Protein AF-A0A379S9V8-F1 (afdb_monomer_lite)

Foldseek 3Di:
DCVVCVPVDLVVCCVPVVDDSVRVVVVVVVLLVLLDPVHAAEDEDEDVQQPDPCSVVSVVVVVVSLVNSVQPPDDNYYYHHDDDDPPPPD

Structure (mmCIF, N/CA/C/O backbone):
data_AF-A0A379S9V8-F1
#
_entry.id   AF-A0A379S9V8-F1
#
loop_
_atom_site.group_PDB
_atom_site.id
_atom_site.type_symbol
_atom_site.label_atom_id
_atom_site.label_alt_id
_atom_site.label_comp_id
_atom_site.label_asym_id
_atom_site.label_entity_id
_atom_site.label_seq_id
_atom_site.pdbx_PDB_ins_code
_atom_site.Cartn_x
_atom_site.Cartn_y
_atom_site.Cartn_z
_atom_site.occupancy
_atom_site.B_iso_or_equiv
_atom_site.auth_seq_id
_atom_site.auth_comp_id
_atom_site.auth_asym_id
_atom_site.auth_atom_id
_atom_site.pdbx_PDB_model_num
ATOM 1 N N . MET A 1 1 ? -13.727 10.396 -2.638 1.00 88.12 1 MET A N 1
ATOM 2 C CA . MET A 1 1 ? -12.865 9.208 -2.423 1.00 88.12 1 MET A CA 1
ATOM 3 C C . MET A 1 1 ? -13.632 7.897 -2.596 1.00 88.12 1 MET A C 1
ATOM 5 O O . MET A 1 1 ? -13.281 7.158 -3.500 1.00 88.12 1 MET A O 1
ATOM 9 N N . LYS A 1 2 ? -14.702 7.635 -1.823 1.00 96.06 2 LYS A N 1
ATOM 10 C CA . LYS A 1 2 ? -15.471 6.369 -1.866 1.00 96.06 2 LYS A CA 1
ATOM 11 C C . LYS A 1 2 ? -15.876 5.907 -3.278 1.00 96.06 2 LYS A C 1
ATOM 13 O O . LYS A 1 2 ? -15.574 4.784 -3.650 1.00 96.06 2 LYS A O 1
ATOM 18 N N . GLN A 1 3 ? -16.468 6.790 -4.088 1.00 98.00 3 GLN A N 1
ATOM 19 C CA . GLN A 1 3 ? -16.868 6.466 -5.467 1.00 98.00 3 GLN A CA 1
ATOM 20 C C . GLN A 1 3 ? -15.684 6.125 -6.385 1.00 98.00 3 GLN A C 1
ATOM 22 O O . GLN A 1 3 ? -15.807 5.287 -7.264 1.00 98.00 3 GLN A O 1
ATOM 27 N N . HIS A 1 4 ? -14.524 6.760 -6.196 1.00 97.62 4 HIS A N 1
ATOM 28 C CA . HIS A 1 4 ? -13.356 6.490 -7.037 1.00 97.62 4 HIS A CA 1
ATOM 29 C C . HIS A 1 4 ? -12.796 5.085 -6.787 1.00 97.62 4 HIS A C 1
ATOM 31 O O . HIS A 1 4 ? -12.354 4.421 -7.721 1.00 97.62 4 HIS A O 1
ATOM 37 N N . VAL A 1 5 ? -12.825 4.636 -5.526 1.00 97.69 5 VAL A N 1
ATOM 38 C CA . VAL A 1 5 ? -12.244 3.350 -5.132 1.00 97.69 5 VAL A CA 1
ATOM 39 C C . VAL A 1 5 ? -13.225 2.173 -5.195 1.00 97.69 5 VAL A C 1
ATOM 41 O O . VAL A 1 5 ? -12.797 1.033 -5.063 1.00 97.69 5 VAL A O 1
ATOM 44 N N . SER A 1 6 ? -14.518 2.407 -5.451 1.00 98.19 6 SER A N 1
ATOM 45 C CA . SER A 1 6 ? -15.541 1.344 -5.459 1.00 98.19 6 SER A CA 1
ATOM 46 C C . SER A 1 6 ? -15.317 0.271 -6.528 1.00 98.19 6 SER A C 1
ATOM 48 O O . SER A 1 6 ? -15.816 -0.841 -6.399 1.00 98.19 6 SER A O 1
ATOM 50 N N . ARG A 1 7 ? -14.556 0.595 -7.577 1.00 98.44 7 ARG A N 1
ATOM 51 C CA . ARG A 1 7 ? -14.189 -0.323 -8.662 1.00 98.44 7 ARG A CA 1
ATOM 52 C C . ARG A 1 7 ? -13.090 -1.332 -8.298 1.00 98.44 7 ARG A C 1
ATOM 54 O O . ARG A 1 7 ? -12.884 -2.274 -9.052 1.00 98.44 7 ARG A O 1
ATOM 61 N N . TYR A 1 8 ? -12.374 -1.145 -7.187 1.00 98.25 8 TYR A N 1
ATOM 62 C CA . TYR A 1 8 ? -11.283 -2.034 -6.766 1.00 98.25 8 TYR A CA 1
ATOM 63 C C . TYR A 1 8 ? -11.812 -3.143 -5.853 1.00 98.25 8 TYR A C 1
ATOM 65 O O . TYR A 1 8 ? -11.544 -3.167 -4.653 1.00 98.25 8 TYR A O 1
ATOM 73 N N . THR A 1 9 ? -12.621 -4.036 -6.422 1.00 98.50 9 THR A N 1
ATOM 74 C CA . THR A 1 9 ? -13.126 -5.208 -5.698 1.00 98.50 9 THR A CA 1
ATOM 75 C C . THR A 1 9 ? -12.016 -6.253 -5.525 1.00 98.50 9 THR A C 1
ATOM 77 O O . THR A 1 9 ? -11.071 -6.268 -6.316 1.00 98.50 9 THR A O 1
ATOM 80 N N . PRO A 1 10 ? -12.120 -7.166 -4.542 1.00 98.50 10 PRO A N 1
ATOM 81 C CA . PRO A 1 10 ? -11.144 -8.243 -4.388 1.00 98.50 10 PRO A CA 1
ATOM 82 C C . PRO A 1 10 ? -10.974 -9.112 -5.651 1.00 98.50 10 PRO A C 1
ATOM 84 O O . PRO A 1 10 ? -9.866 -9.551 -5.928 1.00 98.50 10 PRO A O 1
ATOM 87 N N . ASP A 1 11 ? -12.029 -9.297 -6.455 1.00 98.62 11 ASP A N 1
ATOM 88 C CA . ASP A 1 11 ? -11.950 -10.007 -7.746 1.00 98.62 11 ASP A CA 1
ATOM 89 C C . ASP A 1 11 ? -11.123 -9.239 -8.790 1.00 98.62 11 ASP A C 1
ATOM 91 O O . ASP A 1 11 ? -10.315 -9.820 -9.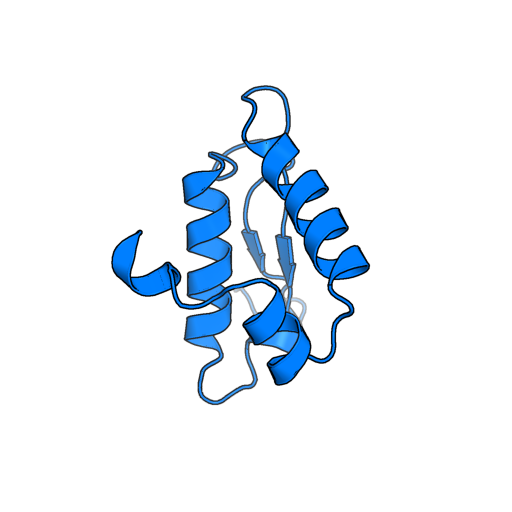510 1.00 98.62 11 ASP A O 1
ATOM 95 N N . VAL A 1 12 ? -11.279 -7.910 -8.853 1.00 98.69 12 VAL A N 1
ATOM 96 C CA . VAL A 1 12 ? -10.459 -7.056 -9.729 1.00 98.69 12 VAL A CA 1
ATOM 97 C C . VAL A 1 12 ? -8.995 -7.085 -9.292 1.00 98.69 12 VAL A C 1
ATOM 99 O O . VAL A 1 12 ? -8.104 -7.115 -10.140 1.00 98.69 12 VAL A O 1
ATOM 102 N N . VAL A 1 13 ? -8.740 -7.088 -7.981 1.00 98.56 13 VAL A N 1
ATOM 103 C CA . VAL A 1 13 ? -7.384 -7.179 -7.424 1.00 98.56 13 VAL A CA 1
ATOM 104 C C . VAL A 1 13 ? -6.736 -8.514 -7.779 1.00 98.56 13 VAL A C 1
ATOM 106 O O . VAL A 1 13 ? -5.622 -8.507 -8.290 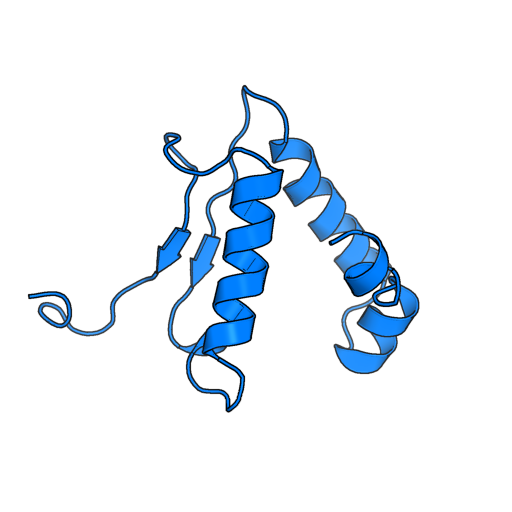1.00 98.56 13 VAL A O 1
ATOM 109 N N . GLU A 1 14 ? -7.422 -9.638 -7.572 1.00 98.69 14 GLU A N 1
ATOM 110 C CA . GLU A 1 14 ? -6.900 -10.965 -7.925 1.00 98.69 14 GLU A CA 1
ATOM 111 C C . GLU A 1 14 ? -6.596 -11.065 -9.426 1.00 98.69 14 GLU A C 1
ATOM 113 O O . GLU A 1 14 ? -5.501 -11.472 -9.809 1.00 98.69 14 GLU A O 1
ATOM 118 N N . ASN A 1 15 ? -7.507 -10.586 -10.279 1.00 98.62 15 ASN A N 1
ATOM 119 C CA . ASN A 1 15 ? -7.329 -10.616 -11.730 1.00 98.62 15 ASN A CA 1
ATOM 120 C C . ASN A 1 15 ? -6.149 -9.757 -12.230 1.00 98.62 15 ASN A C 1
ATOM 122 O O . ASN A 1 15 ? -5.479 -10.136 -13.186 1.00 98.62 15 ASN A O 1
ATOM 126 N N . ILE A 1 16 ? -5.900 -8.587 -11.628 1.00 98.62 16 ILE A N 1
ATOM 127 C CA . ILE A 1 16 ? -4.845 -7.661 -12.087 1.00 98.62 16 ILE A CA 1
ATOM 128 C C . ILE A 1 16 ? -3.497 -7.955 -11.420 1.00 98.62 16 ILE A C 1
ATOM 130 O O . ILE A 1 16 ? -2.459 -7.897 -12.076 1.00 98.62 16 ILE A O 1
ATOM 134 N N . CYS A 1 17 ? -3.495 -8.213 -10.113 1.00 98.12 17 CYS A N 1
ATOM 135 C CA . CYS A 1 17 ? -2.275 -8.356 -9.320 1.00 98.12 17 CYS A CA 1
ATOM 136 C C . CYS A 1 17 ? -1.799 -9.808 -9.213 1.00 98.12 17 CYS A C 1
ATOM 138 O O . CYS A 1 17 ? -0.645 -10.031 -8.855 1.00 98.12 17 CYS A O 1
ATOM 140 N N . GLY A 1 18 ? -2.669 -10.787 -9.479 1.00 98.50 18 GLY A N 1
ATOM 141 C CA . GLY A 1 18 ? -2.374 -12.212 -9.314 1.00 98.50 18 GLY A CA 1
ATOM 142 C C . GLY A 1 18 ? -2.333 -12.684 -7.857 1.00 98.50 18 GLY A C 1
ATOM 143 O O . GLY A 1 18 ? -2.107 -13.866 -7.611 1.00 98.50 18 GLY A O 1
ATOM 144 N N . THR A 1 19 ? -2.543 -11.792 -6.884 1.00 98.19 19 THR A N 1
ATOM 145 C CA . THR A 1 19 ? -2.617 -12.150 -5.463 1.00 98.19 19 THR A CA 1
ATOM 146 C C . THR A 1 19 ? -3.914 -12.913 -5.195 1.00 98.19 19 THR A C 1
ATOM 148 O O . THR A 1 19 ? -4.981 -12.342 -5.440 1.00 98.19 19 THR A O 1
ATOM 151 N N . PRO A 1 20 ? -3.860 -14.138 -4.641 1.00 98.56 20 PRO A N 1
ATOM 152 C CA . PRO A 1 20 ? -5.061 -14.876 -4.278 1.00 98.56 20 PRO A CA 1
ATOM 153 C C . PRO A 1 20 ? -5.971 -14.064 -3.354 1.00 98.56 20 PRO A C 1
ATOM 155 O O . PRO A 1 20 ? -5.507 -13.409 -2.414 1.00 98.56 20 PRO A O 1
ATOM 158 N N . LYS A 1 21 ? -7.286 -14.138 -3.575 1.00 98.50 21 LYS A N 1
ATOM 159 C CA . LYS A 1 21 ? -8.290 -13.370 -2.823 1.00 98.50 21 LYS A CA 1
ATOM 160 C C . LYS A 1 21 ? -8.172 -13.564 -1.310 1.00 98.50 21 LYS A C 1
ATOM 162 O O . LYS A 1 21 ? -8.307 -12.604 -0.555 1.00 98.50 21 LYS A O 1
ATOM 167 N N . ALA A 1 22 ? -7.893 -14.792 -0.872 1.00 98.44 22 ALA A N 1
ATOM 168 C CA . ALA A 1 22 ? -7.711 -15.123 0.540 1.00 98.44 22 ALA A CA 1
ATOM 169 C C . ALA A 1 22 ? -6.510 -14.386 1.160 1.00 98.44 22 ALA A C 1
ATOM 171 O O . ALA A 1 22 ? -6.628 -13.825 2.249 1.00 98.44 22 ALA A O 1
ATOM 172 N N . ASP A 1 23 ? -5.386 -14.322 0.443 1.00 98.75 23 ASP A N 1
ATOM 173 C CA . ASP A 1 23 ? -4.185 -13.623 0.904 1.00 98.75 23 ASP A CA 1
ATOM 174 C C . ASP A 1 23 ? -4.411 -12.109 0.943 1.00 98.75 23 ASP A C 1
ATOM 176 O O . ASP A 1 23 ? -4.040 -11.444 1.912 1.00 98.75 23 ASP A O 1
ATOM 180 N N . PHE A 1 24 ? -5.081 -11.563 -0.077 1.00 98.69 24 PHE A N 1
ATOM 181 C CA . PHE A 1 24 ? -5.451 -10.150 -0.111 1.00 98.69 24 PHE A CA 1
ATOM 182 C C . PHE A 1 24 ? -6.345 -9.764 1.075 1.00 98.69 24 PHE A C 1
ATOM 184 O O . PHE A 1 24 ? -6.047 -8.797 1.778 1.00 98.69 24 PHE A O 1
ATOM 191 N N . LEU A 1 25 ? -7.405 -10.536 1.338 1.00 98.69 25 LEU A N 1
ATOM 192 C CA . LEU A 1 25 ? -8.320 -10.278 2.452 1.00 98.69 25 LEU A CA 1
ATOM 193 C C . LEU A 1 25 ? -7.605 -10.351 3.805 1.00 98.69 25 LEU A C 1
ATOM 195 O O . LEU A 1 25 ? -7.800 -9.465 4.634 1.00 98.69 25 LEU A O 1
ATOM 199 N N . LYS A 1 26 ? -6.705 -11.321 3.992 1.00 98.69 26 LYS A N 1
ATOM 200 C CA . LYS A 1 26 ? -5.896 -11.441 5.212 1.00 98.69 26 LYS A CA 1
ATOM 201 C C . LYS A 1 26 ? -5.024 -10.206 5.460 1.00 98.69 26 LYS A C 1
ATOM 203 O O . LYS A 1 26 ? -4.935 -9.715 6.584 1.00 98.69 26 LYS A O 1
ATOM 208 N N . VAL A 1 27 ? -4.394 -9.669 4.414 1.00 98.38 27 VAL A N 1
ATOM 209 C CA . VAL A 1 27 ? -3.610 -8.427 4.518 1.00 98.38 27 VAL A CA 1
ATOM 210 C C . VAL A 1 27 ? -4.514 -7.230 4.827 1.00 98.38 27 VAL A C 1
ATOM 212 O O . VAL A 1 27 ? -4.161 -6.400 5.668 1.00 98.38 27 VAL A O 1
ATOM 215 N N . CYS A 1 28 ? -5.689 -7.142 4.194 1.00 98.44 28 CYS A N 1
ATOM 216 C CA . CYS A 1 28 ? -6.670 -6.099 4.493 1.00 98.44 28 CYS A CA 1
ATOM 217 C C . CYS A 1 28 ? -7.124 -6.132 5.955 1.00 98.44 28 CYS A C 1
ATOM 219 O O . CYS A 1 28 ? -7.199 -5.071 6.570 1.00 98.44 28 CYS A O 1
ATOM 221 N N . GLU A 1 29 ? -7.388 -7.313 6.516 1.00 98.44 29 GLU A N 1
ATOM 222 C CA . GLU A 1 29 ? -7.758 -7.488 7.924 1.00 98.44 29 GLU A CA 1
ATOM 223 C C . GLU A 1 29 ? -6.663 -6.960 8.859 1.00 98.44 29 GLU A C 1
ATOM 225 O O . GLU A 1 29 ? -6.935 -6.096 9.693 1.00 98.44 29 GLU A O 1
ATOM 230 N N . TYR A 1 30 ? -5.408 -7.380 8.664 1.00 98.12 30 TYR A N 1
ATOM 231 C CA . TYR A 1 30 ? -4.287 -6.927 9.497 1.00 98.12 30 TYR A CA 1
ATOM 232 C C . TYR A 1 30 ? -4.060 -5.417 9.445 1.00 98.12 30 TYR A C 1
ATOM 234 O O . TYR A 1 30 ? -3.803 -4.794 10.474 1.00 98.12 30 TYR A O 1
ATOM 242 N N . ILE A 1 31 ? -4.176 -4.810 8.263 1.00 98.00 31 ILE A N 1
ATOM 243 C CA . ILE A 1 31 ? -4.046 -3.358 8.115 1.00 98.00 31 ILE A CA 1
ATOM 244 C C . ILE A 1 31 ? -5.251 -2.646 8.750 1.00 98.00 31 ILE A C 1
ATOM 246 O O . ILE A 1 31 ? -5.087 -1.638 9.434 1.00 98.00 31 ILE A O 1
ATOM 250 N N . ALA A 1 32 ? -6.467 -3.164 8.560 1.00 98.00 32 ALA A N 1
ATOM 251 C CA . ALA A 1 32 ? -7.682 -2.559 9.099 1.00 98.00 32 ALA A CA 1
ATOM 252 C C . ALA A 1 32 ? -7.712 -2.570 10.635 1.00 98.00 32 ALA A C 1
ATOM 254 O O . ALA A 1 32 ? -8.218 -1.621 11.241 1.00 98.00 32 ALA A O 1
ATOM 255 N N . GLU A 1 33 ? -7.130 -3.585 11.282 1.00 97.94 33 GLU A N 1
ATOM 256 C CA . GLU A 1 33 ? -6.987 -3.628 12.741 1.00 97.94 33 GLU A CA 1
ATOM 257 C C . GLU A 1 33 ? -6.223 -2.430 13.318 1.00 97.94 33 GLU A C 1
ATOM 259 O O . GLU A 1 33 ? -6.440 -2.072 14.478 1.00 97.94 33 GLU A O 1
ATOM 264 N N . THR A 1 34 ? -5.356 -1.782 12.535 1.00 98.12 34 THR A N 1
ATOM 265 C CA . THR A 1 34 ? -4.603 -0.603 12.989 1.00 98.12 34 THR A CA 1
ATOM 266 C C . THR A 1 34 ? -5.375 0.703 12.826 1.00 98.12 34 THR A C 1
ATOM 268 O O . THR A 1 34 ? -4.797 1.768 12.970 1.00 98.12 34 THR A O 1
ATOM 271 N N . SER A 1 35 ? -6.668 0.652 12.505 1.00 97.38 35 SER A N 1
ATOM 272 C CA . SER A 1 35 ? -7.557 1.820 12.606 1.00 97.38 35 SER A CA 1
ATOM 273 C C . SER A 1 35 ? -7.907 2.174 14.058 1.00 97.38 35 SER A C 1
ATOM 275 O O . SER A 1 35 ? -8.466 3.238 14.335 1.00 97.38 35 SER A O 1
ATOM 277 N N . ARG A 1 36 ? -7.612 1.273 15.003 1.00 96.31 36 ARG A N 1
ATOM 278 C CA . ARG A 1 36 ? -7.813 1.504 16.435 1.00 96.31 36 ARG A CA 1
ATOM 279 C C . ARG A 1 36 ? -6.726 2.421 16.982 1.00 96.31 36 ARG A C 1
ATOM 281 O O . ARG A 1 36 ? -5.562 2.280 16.640 1.00 96.31 36 ARG A O 1
ATOM 288 N N . LYS A 1 37 ? -7.095 3.298 17.918 1.00 91.50 37 LYS A N 1
ATOM 289 C CA . LYS A 1 37 ? -6.189 4.306 18.503 1.00 91.50 37 LYS A CA 1
ATOM 290 C C . LYS A 1 37 ? -4.967 3.724 19.232 1.00 91.50 37 LYS A C 1
ATOM 292 O O . LYS A 1 37 ? -4.002 4.446 19.446 1.00 91.50 37 LYS A O 1
ATOM 297 N N . ASP A 1 38 ? -5.040 2.465 19.658 1.00 95.62 38 ASP A N 1
ATOM 298 C CA . ASP A 1 38 ? -4.013 1.745 20.421 1.00 95.62 38 ASP A CA 1
ATOM 299 C C . ASP A 1 38 ? -3.084 0.886 19.547 1.00 95.62 38 ASP A C 1
ATOM 301 O O . ASP A 1 38 ? -2.159 0.260 20.063 1.00 95.62 38 ASP A O 1
ATOM 305 N N . LYS A 1 39 ? -3.330 0.826 18.235 1.00 97.62 39 LYS A N 1
ATOM 306 C CA . LYS A 1 39 ? -2.546 0.048 17.275 1.00 97.62 39 LYS A CA 1
ATOM 307 C C . LYS A 1 39 ? -2.037 0.957 16.168 1.00 97.62 39 LYS A C 1
ATOM 309 O O . LYS A 1 39 ? -2.710 1.898 15.772 1.00 97.62 39 LYS A O 1
ATOM 314 N N . THR A 1 40 ? -0.866 0.640 15.632 1.00 97.44 40 THR A N 1
ATOM 315 C CA . THR A 1 40 ? -0.280 1.372 14.507 1.00 97.44 40 THR A CA 1
ATOM 316 C C . THR A 1 40 ? 0.263 0.409 13.459 1.00 97.44 40 THR A C 1
ATOM 318 O O . THR A 1 40 ? 0.738 -0.678 13.786 1.00 97.44 40 THR A O 1
ATOM 321 N N . ALA A 1 41 ? 0.177 0.802 12.187 1.00 97.62 41 ALA A N 1
ATOM 322 C CA . ALA A 1 41 ? 0.913 0.168 11.095 1.00 97.62 41 ALA A CA 1
ATOM 323 C C . ALA A 1 41 ? 1.987 1.122 10.577 1.00 97.62 41 ALA A C 1
ATOM 325 O O . ALA A 1 41 ? 1.739 2.322 10.423 1.00 97.62 41 ALA A O 1
ATOM 326 N N . SER A 1 42 ? 3.147 0.574 10.227 1.00 97.94 42 SER A N 1
ATOM 327 C CA . SER A 1 42 ? 4.210 1.306 9.548 1.00 97.94 42 SER A CA 1
ATOM 328 C C . SER A 1 42 ? 4.496 0.689 8.188 1.00 97.94 42 SER A C 1
ATOM 330 O O . SER A 1 42 ? 4.699 -0.520 8.081 1.00 97.94 42 SER A O 1
ATOM 332 N N . PHE A 1 43 ? 4.542 1.522 7.150 1.00 98.06 43 PHE A N 1
ATOM 333 C CA . PHE A 1 43 ? 4.913 1.079 5.809 1.00 98.06 43 PHE A CA 1
ATOM 334 C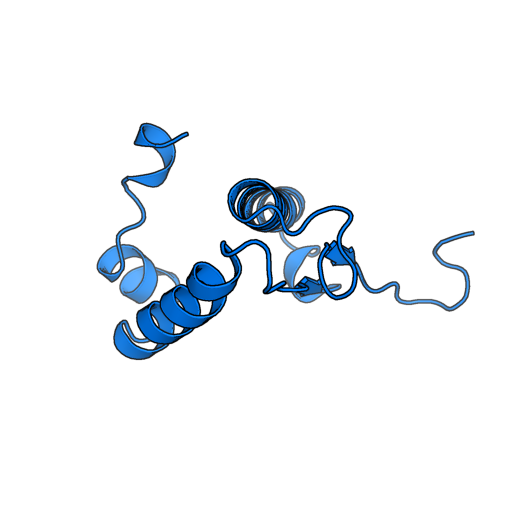 C . PHE A 1 43 ? 6.381 1.376 5.541 1.00 98.06 43 PHE A C 1
ATOM 336 O O . PHE A 1 43 ? 6.796 2.534 5.576 1.00 98.06 43 PHE A O 1
ATOM 343 N N . LEU A 1 44 ? 7.147 0.331 5.234 1.00 98.31 44 LEU A N 1
ATOM 344 C CA . LEU A 1 44 ? 8.549 0.413 4.841 1.00 98.31 44 LEU A CA 1
ATOM 345 C C . LEU A 1 44 ? 8.638 0.149 3.338 1.00 98.31 44 LEU A C 1
ATOM 347 O O . LEU A 1 44 ? 8.256 -0.924 2.875 1.00 98.31 44 LEU A O 1
ATOM 351 N N . TYR A 1 45 ? 9.124 1.121 2.570 1.00 98.12 45 TYR A N 1
ATOM 352 C CA . TYR A 1 45 ? 9.263 0.972 1.119 1.00 98.12 45 TYR A CA 1
ATOM 353 C C . TYR A 1 45 ? 10.495 1.708 0.590 1.00 98.12 45 TYR A C 1
ATOM 355 O O . TYR A 1 45 ? 11.006 2.622 1.231 1.00 98.12 45 TYR A O 1
ATOM 363 N N . ALA A 1 46 ? 10.951 1.318 -0.600 1.00 97.19 46 ALA A N 1
ATOM 364 C CA . ALA A 1 46 ? 12.027 1.982 -1.333 1.00 97.19 46 ALA A CA 1
ATOM 365 C C . ALA A 1 46 ? 11.755 1.903 -2.848 1.00 97.19 46 ALA A C 1
ATOM 367 O O . ALA A 1 46 ? 10.710 2.350 -3.322 1.00 97.19 46 ALA A O 1
ATOM 368 N N . LEU A 1 47 ? 12.667 1.295 -3.612 1.00 97.00 47 LEU A N 1
ATOM 369 C CA . LEU A 1 47 ? 12.648 1.294 -5.078 1.00 97.00 47 LEU A CA 1
ATOM 370 C C . LEU A 1 47 ? 11.472 0.532 -5.695 1.00 97.00 47 LEU A C 1
ATOM 372 O O . LEU A 1 47 ? 10.978 0.927 -6.750 1.00 97.00 47 LEU A O 1
ATOM 376 N N . GLY A 1 48 ? 10.979 -0.508 -5.012 1.00 96.19 48 GLY A N 1
ATOM 377 C CA . GLY A 1 48 ? 9.909 -1.371 -5.523 1.00 96.19 48 GLY A CA 1
ATOM 378 C C . GLY A 1 48 ? 8.628 -0.626 -5.910 1.00 96.19 48 GLY A C 1
ATOM 379 O O . GLY A 1 48 ? 7.871 -1.113 -6.746 1.00 96.19 48 GLY A O 1
ATOM 380 N N . TRP A 1 49 ? 8.395 0.568 -5.352 1.00 96.88 49 TRP A N 1
ATOM 381 C CA . TRP A 1 49 ? 7.233 1.401 -5.673 1.00 96.88 49 TRP A CA 1
ATOM 382 C C . TRP A 1 49 ? 7.560 2.645 -6.497 1.00 96.88 49 TRP A C 1
ATOM 384 O O . TRP A 1 49 ? 6.651 3.181 -7.130 1.00 96.88 49 TRP A O 1
ATOM 394 N N . THR A 1 50 ? 8.809 3.116 -6.502 1.00 94.88 50 THR A N 1
ATOM 395 C CA . THR A 1 50 ? 9.179 4.415 -7.090 1.00 94.88 50 THR A CA 1
ATOM 396 C C . THR A 1 50 ? 9.541 4.321 -8.569 1.00 94.88 50 THR A C 1
ATOM 398 O O . THR A 1 50 ? 9.268 5.259 -9.312 1.00 94.88 50 THR A O 1
ATOM 401 N N . GLN A 1 51 ? 10.122 3.205 -9.016 1.00 96.94 51 GLN A N 1
ATOM 402 C CA . GLN A 1 51 ? 10.673 3.053 -10.369 1.00 96.94 51 GLN A CA 1
ATOM 403 C C . GLN A 1 51 ? 9.643 2.524 -11.379 1.00 96.94 51 GLN A C 1
ATOM 405 O O . GLN A 1 51 ? 9.894 1.582 -12.122 1.00 96.94 51 GLN A O 1
ATOM 410 N N . HIS A 1 52 ? 8.471 3.158 -11.404 1.00 97.50 52 HIS A N 1
ATOM 411 C CA . HIS A 1 52 ? 7.382 2.879 -12.344 1.00 97.50 52 HIS A CA 1
ATOM 412 C C . HIS A 1 52 ? 6.863 4.197 -12.920 1.00 97.50 52 HIS A C 1
ATOM 414 O O . HIS A 1 52 ? 6.951 5.231 -12.257 1.00 97.50 52 HIS A O 1
ATOM 420 N N . SER A 1 53 ? 6.248 4.180 -14.106 1.00 98.19 53 SER A N 1
ATOM 421 C CA . SER A 1 53 ? 5.651 5.390 -14.712 1.00 98.19 53 SER A CA 1
ATOM 422 C C . SER A 1 53 ? 4.598 6.057 -13.813 1.00 98.19 53 SER A C 1
ATOM 424 O O . SER A 1 53 ? 4.397 7.267 -13.863 1.00 98.19 53 SER A O 1
ATOM 426 N N . ILE A 1 54 ? 3.968 5.270 -12.940 1.00 97.69 54 ILE A N 1
ATOM 427 C CA . ILE A 1 54 ? 3.007 5.712 -11.927 1.00 97.69 54 ILE A CA 1
ATOM 428 C C . ILE A 1 54 ? 3.581 5.669 -10.500 1.00 97.69 54 ILE A C 1
ATOM 430 O O . ILE A 1 54 ? 2.821 5.621 -9.537 1.00 97.69 54 ILE A O 1
ATOM 434 N N . GLY A 1 55 ? 4.905 5.687 -10.318 1.00 97.62 55 GLY A N 1
ATOM 435 C CA . GLY A 1 55 ? 5.536 5.457 -9.012 1.00 97.62 55 GLY A CA 1
ATOM 436 C C . GLY A 1 55 ? 5.084 6.431 -7.918 1.00 97.62 55 GLY A C 1
ATOM 437 O O . GLY A 1 55 ? 4.776 6.029 -6.797 1.00 97.62 55 GLY A O 1
ATOM 438 N N . ALA A 1 56 ? 4.901 7.708 -8.263 1.00 98.06 56 ALA A N 1
ATOM 439 C CA . ALA A 1 56 ? 4.323 8.691 -7.346 1.00 98.06 56 ALA A CA 1
ATOM 440 C C . ALA A 1 56 ? 2.896 8.310 -6.891 1.00 98.06 56 ALA A C 1
ATOM 442 O O . ALA A 1 56 ? 2.510 8.574 -5.753 1.00 98.06 56 ALA A O 1
ATOM 443 N N . GLN A 1 57 ? 2.111 7.661 -7.755 1.00 98.06 57 GLN A N 1
ATOM 444 C CA . GLN A 1 57 ? 0.742 7.226 -7.462 1.00 98.06 57 GLN A CA 1
ATOM 445 C C . GLN A 1 57 ? 0.692 6.038 -6.505 1.00 98.06 57 GLN A C 1
ATOM 447 O O . GLN A 1 57 ? -0.175 5.999 -5.628 1.00 98.06 57 GLN A O 1
ATOM 452 N N . ASN A 1 58 ? 1.657 5.124 -6.613 1.00 98.06 58 ASN A N 1
ATOM 453 C CA . ASN A 1 58 ? 1.820 4.033 -5.653 1.00 98.06 58 ASN A CA 1
ATOM 454 C C . ASN A 1 58 ? 2.014 4.599 -4.239 1.00 98.06 58 ASN A C 1
ATOM 456 O O . ASN A 1 58 ? 1.300 4.230 -3.306 1.00 98.06 58 ASN A O 1
ATOM 460 N N . ILE A 1 59 ? 2.902 5.590 -4.105 1.00 98.19 59 ILE A N 1
ATOM 461 C CA . ILE A 1 59 ? 3.188 6.249 -2.824 1.00 98.19 59 ILE A CA 1
ATOM 462 C C . ILE A 1 59 ? 1.968 7.026 -2.316 1.00 98.19 59 ILE A C 1
ATOM 464 O O . ILE A 1 59 ? 1.627 6.912 -1.138 1.00 98.19 59 ILE A O 1
ATOM 468 N N . ARG A 1 60 ? 1.264 7.771 -3.188 1.00 98.31 60 ARG A N 1
ATOM 469 C CA . ARG A 1 60 ? 0.026 8.475 -2.800 1.00 98.31 60 ARG A CA 1
ATOM 470 C C . ARG A 1 60 ? -1.015 7.522 -2.224 1.00 98.31 60 ARG A C 1
ATOM 472 O 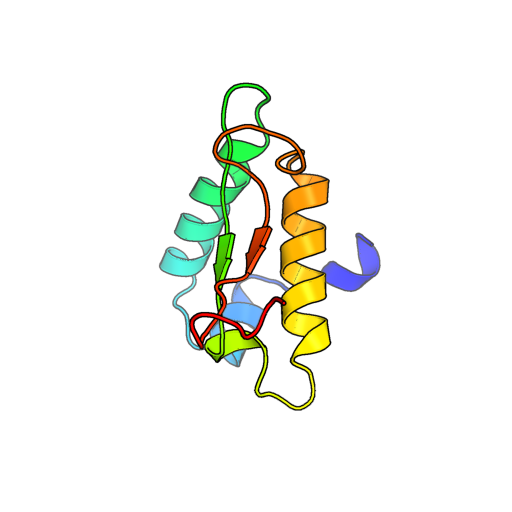O . ARG A 1 60 ? -1.638 7.854 -1.221 1.00 98.31 60 ARG A O 1
ATOM 479 N N . THR A 1 61 ? -1.192 6.353 -2.834 1.00 98.25 61 THR A N 1
ATOM 480 C CA . THR A 1 61 ? -2.198 5.374 -2.400 1.00 98.25 61 THR A CA 1
ATOM 481 C C . THR A 1 61 ? -1.908 4.873 -0.985 1.00 98.25 61 THR A C 1
ATOM 483 O O . THR A 1 61 ? -2.795 4.897 -0.134 1.00 98.25 61 THR A O 1
ATOM 486 N N . MET A 1 62 ? -0.658 4.509 -0.689 1.00 98.12 62 MET A N 1
ATOM 487 C CA . MET A 1 62 ? -0.275 4.089 0.661 1.00 98.12 62 MET A CA 1
ATOM 488 C C . MET A 1 62 ? -0.352 5.245 1.676 1.00 98.12 62 MET A C 1
ATOM 490 O O . MET A 1 62 ? -0.852 5.049 2.784 1.00 98.12 62 MET A O 1
ATOM 494 N N . ALA A 1 63 ? 0.034 6.469 1.299 1.00 98.25 63 ALA A N 1
ATOM 495 C CA . ALA A 1 63 ? -0.118 7.633 2.175 1.00 98.25 63 ALA A CA 1
ATOM 496 C C . ALA A 1 63 ? -1.595 7.900 2.530 1.00 98.25 63 ALA A C 1
ATOM 498 O O . ALA A 1 63 ? -1.912 8.199 3.680 1.00 98.25 63 ALA A O 1
ATOM 499 N N . MET A 1 64 ? -2.514 7.736 1.570 1.00 98.44 64 MET A N 1
ATOM 500 C CA . MET A 1 64 ? -3.956 7.835 1.820 1.00 98.44 64 MET A CA 1
ATOM 501 C C . MET A 1 64 ? -4.444 6.768 2.808 1.00 98.44 64 MET A C 1
ATOM 503 O O . MET A 1 64 ? -5.254 7.089 3.674 1.00 98.44 64 MET A O 1
ATOM 507 N N . ILE A 1 65 ? -3.936 5.533 2.723 1.00 98.12 65 ILE A N 1
ATOM 508 C CA . ILE A 1 65 ? -4.251 4.466 3.687 1.00 98.12 65 ILE A CA 1
ATOM 509 C C . ILE A 1 65 ? -3.802 4.873 5.098 1.00 98.12 65 ILE A C 1
ATOM 511 O O . ILE A 1 65 ? -4.607 4.832 6.024 1.00 98.12 65 ILE A O 1
ATOM 515 N N . GLN A 1 66 ? -2.565 5.350 5.265 1.00 98.38 66 GLN A N 1
ATOM 516 C CA . GLN A 1 66 ? -2.058 5.767 6.580 1.00 98.38 66 GLN A CA 1
ATOM 517 C C . GLN A 1 66 ? -2.852 6.926 7.196 1.00 98.38 66 GLN A C 1
ATOM 519 O O . GLN A 1 66 ? -3.042 6.959 8.412 1.00 98.38 66 GLN A O 1
ATOM 524 N N . LEU A 1 67 ? -3.346 7.855 6.372 1.00 98.19 67 LEU A N 1
ATOM 525 C CA . LEU A 1 67 ? -4.227 8.934 6.823 1.00 98.19 67 LEU A CA 1
ATOM 526 C C . LEU A 1 67 ? -5.604 8.416 7.249 1.00 98.19 67 LEU A C 1
ATOM 528 O O . LEU A 1 67 ? -6.114 8.838 8.282 1.00 98.19 67 LEU A O 1
ATOM 532 N N . LEU A 1 68 ? -6.193 7.491 6.485 1.00 98.00 68 LEU A N 1
ATOM 533 C CA . LEU A 1 68 ? -7.483 6.882 6.822 1.00 98.00 68 LEU A CA 1
ATOM 534 C C . LEU A 1 68 ? -7.428 6.081 8.128 1.00 98.00 68 LEU A C 1
ATOM 536 O O . LEU A 1 68 ? -8.406 6.068 8.869 1.00 98.00 68 LEU A O 1
ATOM 540 N N . LEU A 1 69 ? -6.293 5.438 8.408 1.00 97.88 69 LEU A N 1
ATOM 541 C CA . LEU A 1 69 ? -6.078 4.652 9.625 1.00 97.88 69 LEU A CA 1
ATOM 542 C C . LEU A 1 69 ? -5.629 5.498 10.825 1.00 97.88 69 LEU A C 1
ATOM 544 O O . LEU A 1 69 ? -5.591 4.988 11.936 1.00 97.88 69 LEU A O 1
ATOM 548 N N . GLY A 1 70 ? -5.284 6.776 10.630 1.00 97.81 70 GLY A N 1
ATOM 549 C CA . GLY A 1 70 ? -4.766 7.627 11.708 1.00 97.81 70 GLY A CA 1
ATOM 550 C C . GLY A 1 70 ? -3.348 7.263 12.168 1.00 97.81 70 GLY A C 1
ATOM 551 O O . GLY A 1 70 ? -2.945 7.628 13.267 1.00 97.81 70 GLY A O 1
ATOM 552 N N . ASN A 1 71 ? -2.568 6.575 11.328 1.00 98.06 71 ASN A N 1
ATOM 553 C CA . ASN A 1 71 ? -1.222 6.097 11.665 1.00 98.06 71 ASN A CA 1
ATOM 554 C C . ASN A 1 71 ? -0.126 7.172 11.517 1.00 98.06 71 ASN A C 1
ATOM 556 O O . ASN A 1 71 ? 1.028 6.944 11.886 1.00 98.06 71 ASN A O 1
ATOM 560 N N . MET A 1 72 ? -0.439 8.328 10.926 1.00 97.81 72 MET A N 1
ATOM 561 C CA . MET A 1 72 ? 0.529 9.405 10.700 1.00 97.81 72 MET A CA 1
ATOM 562 C C . MET A 1 72 ? 0.821 10.176 11.991 1.00 97.81 72 MET A C 1
ATOM 564 O O . MET A 1 72 ? -0.097 10.596 12.685 1.00 97.81 72 MET A O 1
ATOM 568 N N . GLY A 1 73 ? 2.106 10.398 12.290 1.00 96.50 73 GLY A N 1
ATOM 569 C CA . GLY A 1 73 ? 2.543 11.112 13.500 1.00 96.50 73 GLY A CA 1
ATOM 570 C C . GLY A 1 73 ? 2.583 10.256 14.772 1.00 96.50 73 GLY A C 1
ATOM 571 O O . GLY A 1 73 ? 2.927 10.767 15.833 1.00 96.50 73 GLY A O 1
ATOM 572 N N . MET A 1 74 ? 2.272 8.962 14.669 1.00 97.12 74 MET A N 1
ATOM 573 C CA . MET A 1 74 ? 2.254 8.028 15.795 1.00 97.12 74 MET A CA 1
ATOM 574 C C . MET A 1 74 ? 3.561 7.233 15.902 1.00 97.12 74 MET A C 1
ATOM 576 O O . MET A 1 74 ? 4.165 6.864 14.891 1.00 97.12 74 MET A O 1
ATOM 580 N N . ALA A 1 75 ? 3.969 6.899 17.129 1.00 96.88 75 ALA A N 1
ATOM 581 C CA . ALA A 1 75 ? 5.056 5.949 17.360 1.00 96.88 75 ALA A CA 1
ATOM 582 C C . ALA A 1 75 ? 4.689 4.562 16.793 1.00 96.88 75 ALA A C 1
ATOM 584 O O . ALA A 1 75 ? 3.567 4.084 16.961 1.00 96.88 75 ALA A O 1
ATOM 585 N N . GLY A 1 76 ? 5.624 3.933 16.074 1.00 95.94 76 GLY A N 1
ATOM 586 C CA . GLY A 1 76 ? 5.370 2.678 15.351 1.00 95.94 76 GLY A CA 1
ATOM 587 C C . GLY A 1 76 ? 4.480 2.821 14.107 1.00 95.94 76 GLY A C 1
ATOM 588 O O . GLY A 1 76 ? 4.184 1.820 13.463 1.00 95.94 76 GLY A O 1
ATOM 589 N N . GLY A 1 77 ? 4.058 4.042 13.758 1.00 97.00 77 GLY A N 1
ATOM 590 C CA . GLY A 1 77 ? 3.220 4.334 12.599 1.00 97.00 77 GLY A CA 1
ATOM 591 C C . GLY A 1 77 ? 3.991 4.882 11.394 1.00 97.00 77 GLY A C 1
ATOM 592 O O . GLY A 1 77 ? 5.177 4.610 11.186 1.00 97.00 77 GLY A O 1
ATOM 593 N N . GLY A 1 78 ? 3.301 5.702 10.603 1.00 97.00 78 GLY A N 1
ATOM 594 C CA . GLY A 1 78 ? 3.901 6.545 9.573 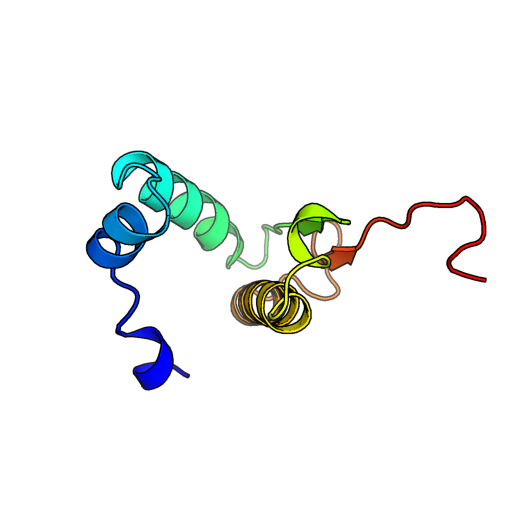1.00 97.00 78 GLY A CA 1
ATOM 595 C C . GLY A 1 78 ? 4.346 5.841 8.290 1.00 97.00 78 GLY A C 1
ATOM 596 O O . GLY A 1 78 ? 4.006 4.693 8.000 1.00 97.00 78 GLY A O 1
ATOM 597 N N . VAL A 1 79 ? 5.080 6.601 7.483 1.00 97.31 79 VAL A N 1
ATOM 598 C CA . VAL A 1 79 ? 5.580 6.196 6.171 1.00 97.31 79 VAL A CA 1
ATOM 599 C C . VAL A 1 79 ? 7.099 6.248 6.191 1.00 97.31 79 VAL A C 1
ATOM 601 O O . VAL A 1 79 ? 7.704 7.314 6.066 1.00 97.31 79 VAL A O 1
ATOM 604 N N . ASN A 1 80 ? 7.718 5.082 6.312 1.00 97.50 80 ASN A N 1
ATOM 605 C CA . ASN A 1 80 ? 9.162 4.928 6.323 1.00 97.50 80 ASN A CA 1
ATOM 606 C C . ASN A 1 80 ? 9.664 4.712 4.892 1.00 97.50 80 ASN A C 1
ATOM 608 O O . ASN A 1 80 ? 9.905 3.589 4.449 1.00 97.50 80 ASN A O 1
ATOM 612 N N . ALA A 1 81 ? 9.808 5.817 4.156 1.00 95.69 81 ALA A N 1
ATOM 613 C CA . ALA A 1 81 ? 10.494 5.818 2.867 1.00 95.69 81 ALA A CA 1
ATOM 614 C C . ALA A 1 81 ? 11.991 5.560 3.104 1.00 95.69 81 ALA A C 1
ATOM 616 O O . ALA A 1 81 ? 12.712 6.433 3.581 1.00 95.69 81 ALA A O 1
ATOM 617 N N . LEU A 1 82 ? 12.469 4.353 2.841 1.00 95.69 82 LEU A N 1
ATOM 618 C CA . LEU A 1 82 ? 13.848 3.972 3.117 1.00 95.69 82 LEU A CA 1
ATOM 619 C C . LEU A 1 82 ? 14.771 4.565 2.051 1.00 95.69 82 LE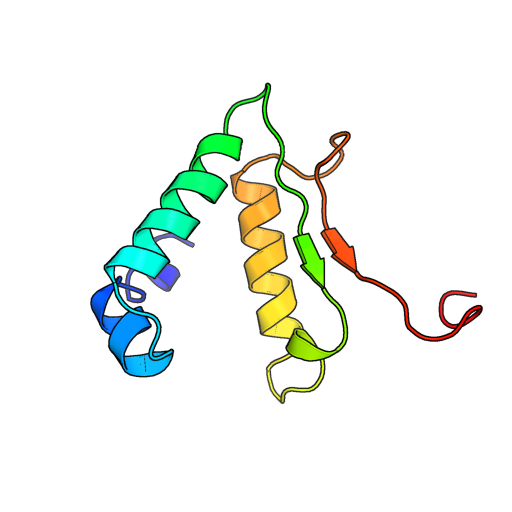U A C 1
ATOM 621 O O . LEU A 1 82 ? 14.530 4.452 0.848 1.00 95.69 82 LEU A O 1
ATOM 625 N N . ARG A 1 83 ? 15.820 5.243 2.514 1.00 94.06 83 ARG A N 1
ATOM 626 C CA . ARG A 1 83 ? 16.807 5.906 1.661 1.00 94.06 83 ARG A CA 1
ATOM 627 C C . ARG A 1 83 ? 17.913 4.918 1.288 1.00 94.06 83 ARG A C 1
ATOM 629 O O . ARG A 1 83 ? 18.222 4.020 2.062 1.00 94.06 83 ARG A O 1
ATOM 636 N N . GLY A 1 84 ? 18.469 5.083 0.087 1.00 93.25 84 GLY A N 1
ATOM 637 C CA . GLY A 1 84 ? 19.487 4.185 -0.468 1.00 93.25 84 GLY A CA 1
ATOM 638 C C . GLY A 1 84 ? 20.901 4.514 0.011 1.00 93.25 84 GLY A C 1
ATOM 639 O O . GLY A 1 84 ? 21.440 3.839 0.879 1.00 93.25 84 GLY A O 1
ATOM 640 N N . HIS A 1 85 ? 21.521 5.545 -0.571 1.00 94.00 85 HIS A N 1
ATOM 641 C CA . HIS A 1 85 ? 22.877 5.943 -0.186 1.00 94.00 85 HIS A CA 1
ATOM 642 C C . HIS A 1 85 ? 22.908 6.646 1.173 1.00 94.00 85 HIS A C 1
ATOM 644 O O . HIS A 1 85 ? 21.967 7.350 1.542 1.00 94.00 85 HIS A O 1
ATOM 650 N N . SER A 1 86 ? 24.038 6.509 1.871 1.00 91.06 86 SER A N 1
ATOM 651 C CA . SER A 1 86 ? 24.276 7.051 3.215 1.00 91.06 86 SER A CA 1
ATOM 652 C C . SER A 1 86 ? 23.976 8.546 3.352 1.00 91.06 86 SER A C 1
ATOM 654 O O . SER A 1 86 ? 23.523 8.967 4.410 1.00 91.06 86 SER A O 1
ATOM 656 N N . ASN A 1 87 ? 24.175 9.332 2.289 1.00 92.56 87 ASN A N 1
ATOM 657 C CA . ASN A 1 87 ? 23.927 10.775 2.273 1.00 92.56 87 ASN A CA 1
ATOM 658 C C . ASN A 1 87 ? 22.930 11.212 1.186 1.00 92.56 87 ASN A C 1
ATOM 660 O O . ASN A 1 87 ? 22.995 12.333 0.714 1.00 92.56 87 ASN A O 1
ATOM 664 N N . ILE A 1 88 ? 22.006 10.351 0.742 1.00 89.81 88 ILE A N 1
ATOM 665 C CA . ILE A 1 88 ? 21.029 10.767 -0.291 1.00 89.81 88 ILE A CA 1
ATOM 666 C C . ILE A 1 88 ? 19.968 11.746 0.242 1.00 89.81 88 ILE A C 1
ATOM 668 O O . ILE A 1 88 ? 19.204 12.320 -0.527 1.00 89.81 88 ILE A O 1
ATOM 672 N N . GLN A 1 89 ? 19.871 11.882 1.566 1.00 86.38 89 GLN A N 1
ATOM 673 C CA . GLN A 1 89 ? 18.918 12.774 2.223 1.00 86.38 89 GLN A CA 1
ATOM 674 C C . GLN A 1 89 ? 19.483 14.179 2.473 1.00 86.38 89 GLN A C 1
ATOM 676 O O . GLN A 1 89 ? 18.682 15.106 2.609 1.00 86.38 89 GLN A O 1
ATOM 681 N N . GLY A 1 90 ? 20.809 14.297 2.605 1.00 81.56 90 GLY A N 1
ATOM 682 C CA . GLY A 1 90 ? 21.514 15.553 2.865 1.00 81.56 90 GLY A CA 1
ATOM 683 C C . GLY A 1 90 ? 21.939 16.205 1.566 1.00 81.56 90 GLY A C 1
ATOM 684 O O . GLY A 1 90 ? 21.660 17.410 1.419 1.00 81.56 90 GLY A O 1
#

Radius of gyration: 14.75 Å; chains: 1; bounding box: 41×31×35 Å

pLDDT: mean 96.94, std 2.8, range [81.56, 98.75]

Secondary structure (DSSP, 8-state):
-HHHHTT--HHHHHHHH---HHHHHHHHHHHHGGGSTT----EEESHHHHSSTTHHHHHHHHHHHHHHHT-TTSTT-SEEE--SSTTS--

Organism: NCBI:txid59203

Sequence (90 aa):
MKQHVSRYTPDVVENICGTPKADFLKVCEYIAETSRKDKTASFLYALGWTQHSIGAQNIRTMAMIQLLLGNMGMAGGGVNALRGHSNIQG